Protein AF-A0A5A5RHQ1-F1 (afdb_monomer_lite)

pLDDT: mean 91.13, std 7.38, range [64.31, 97.25]

Radius of gyration: 23.22 Å; chains: 1; bounding box: 52×16×58 Å

Organism: NCBI:txid2303981

Secondary structure (DSSP, 8-state):
---B-TTSPBPPPHHHHHHHHHHHHHHHHHHHHHHHHHHHHHHHHHHHHHHHH-SPP-

Foldseek 3Di:
DWDADPVRHTDDDPVRVVVVVVVVVVVVVVVVVVVVVVVVVVVVVQVVCCVVPNDDDD

Structure (mmCIF, N/CA/C/O backbone):
data_AF-A0A5A5RHQ1-F1
#
_entry.id   AF-A0A5A5RHQ1-F1
#
loop_
_atom_site.group_PDB
_atom_site.id
_atom_site.type_symbol
_atom_site.label_atom_id
_atom_site.label_alt_id
_atom_site.label_comp_id
_atom_site.label_asym_id
_atom_site.label_entity_id
_atom_site.label_seq_id
_atom_site.pdbx_PDB_ins_code
_atom_site.Cartn_x
_atom_site.Cartn_y
_atom_site.Cartn_z
_atom_site.occupancy
_atom_site.B_iso_or_equiv
_atom_site.auth_seq_id
_atom_site.auth_comp_id
_atom_site.auth_asym_id
_atom_site.auth_atom_id
_atom_site.pdbx_PDB_model_num
ATOM 1 N N . MET A 1 1 ? 23.470 -7.003 -25.055 1.00 77.56 1 MET A N 1
ATOM 2 C CA . MET A 1 1 ? 22.966 -5.814 -25.782 1.00 77.56 1 MET A CA 1
ATOM 3 C C . MET A 1 1 ? 21.768 -5.264 -25.025 1.00 77.56 1 MET A C 1
ATOM 5 O O . MET A 1 1 ? 20.989 -6.070 -24.534 1.00 77.56 1 MET A O 1
ATOM 9 N N . ARG A 1 2 ? 21.640 -3.937 -24.902 1.00 82.19 2 ARG A N 1
ATOM 10 C CA . ARG A 1 2 ? 20.496 -3.266 -24.260 1.00 82.19 2 ARG A CA 1
ATOM 11 C C . ARG A 1 2 ? 19.675 -2.576 -25.346 1.00 82.19 2 ARG A C 1
ATOM 13 O O . ARG A 1 2 ? 20.253 -1.974 -26.246 1.00 82.19 2 ARG A O 1
ATOM 20 N N . TRP A 1 3 ? 18.359 -2.728 -25.284 1.00 87.69 3 TRP A N 1
ATOM 21 C CA . TRP A 1 3 ? 17.433 -2.154 -26.256 1.00 87.69 3 TRP A CA 1
ATOM 22 C C . TRP A 1 3 ? 17.053 -0.738 -25.818 1.00 87.69 3 TRP A C 1
ATOM 24 O O . TRP A 1 3 ? 17.042 -0.454 -24.621 1.00 87.69 3 TRP A O 1
ATOM 34 N N . ALA A 1 4 ? 16.763 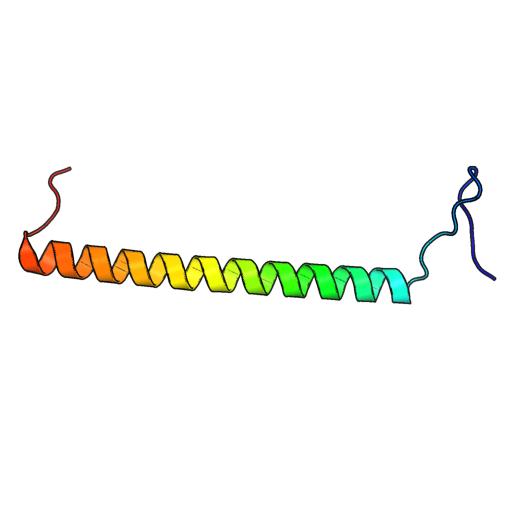0.144 -26.771 1.00 93.25 4 ALA A N 1
ATOM 35 C CA . ALA A 1 4 ? 16.349 1.519 -26.512 1.00 93.25 4 ALA A CA 1
ATOM 36 C C . ALA A 1 4 ? 15.047 1.837 -27.256 1.00 93.25 4 ALA A C 1
ATOM 38 O O . ALA A 1 4 ? 14.751 1.232 -28.289 1.00 93.25 4 ALA A O 1
ATOM 39 N N . THR A 1 5 ? 14.269 2.777 -26.729 1.00 92.56 5 THR A N 1
ATOM 40 C CA . THR A 1 5 ? 13.111 3.357 -27.406 1.00 92.56 5 THR A CA 1
ATOM 41 C C . THR A 1 5 ? 13.565 4.163 -28.625 1.00 92.56 5 THR A C 1
ATOM 43 O O . THR A 1 5 ? 14.734 4.527 -28.761 1.00 92.56 5 THR A O 1
ATOM 46 N N . PHE A 1 6 ? 12.624 4.503 -29.509 1.00 89.69 6 PHE A N 1
ATOM 47 C CA . PHE A 1 6 ? 12.895 5.371 -30.661 1.00 89.69 6 PHE A CA 1
ATOM 48 C C . PHE A 1 6 ? 13.384 6.779 -30.258 1.00 89.69 6 PHE A C 1
ATOM 50 O O . PHE A 1 6 ? 14.066 7.438 -31.034 1.00 89.69 6 PHE A O 1
ATOM 57 N N . ALA A 1 7 ? 13.079 7.221 -29.033 1.00 93.25 7 ALA A N 1
ATOM 58 C CA . ALA A 1 7 ? 13.563 8.480 -28.466 1.00 93.25 7 ALA A CA 1
ATOM 59 C C . ALA A 1 7 ? 14.993 8.385 -27.891 1.00 93.25 7 ALA A C 1
ATOM 61 O O . ALA A 1 7 ? 15.559 9.401 -27.495 1.00 93.25 7 ALA A O 1
ATOM 62 N N . GLY A 1 8 ? 15.590 7.187 -27.869 1.00 90.69 8 GLY A N 1
ATOM 63 C CA . GLY A 1 8 ? 16.924 6.938 -27.321 1.00 90.69 8 GLY A CA 1
ATOM 64 C C . GLY A 1 8 ? 16.939 6.531 -25.845 1.00 90.69 8 GLY A C 1
ATOM 65 O O . GLY A 1 8 ? 18.019 6.323 -25.293 1.00 90.69 8 GLY A O 1
ATOM 66 N N . ASP A 1 9 ? 15.777 6.365 -25.209 1.00 92.44 9 ASP A N 1
ATOM 67 C CA . ASP A 1 9 ? 15.704 5.935 -23.811 1.00 92.44 9 ASP A CA 1
ATOM 68 C C . ASP A 1 9 ? 15.994 4.444 -23.694 1.00 92.44 9 ASP A C 1
ATOM 70 O O . ASP A 1 9 ? 15.396 3.622 -24.385 1.00 92.44 9 ASP A O 1
ATOM 74 N N . LEU A 1 10 ? 16.886 4.060 -22.789 1.00 93.19 10 LEU A N 1
ATOM 75 C CA . LEU A 1 10 ? 17.200 2.652 -22.579 1.00 93.19 10 LEU A CA 1
ATOM 76 C C . LEU A 1 10 ? 16.019 1.927 -21.933 1.00 93.19 10 LEU A C 1
ATOM 78 O O . LEU A 1 10 ? 15.529 2.329 -20.878 1.00 93.19 10 LEU A O 1
ATOM 82 N N . LEU A 1 11 ? 15.613 0.807 -22.529 1.00 92.12 11 LEU A N 1
ATOM 83 C CA . LEU A 1 11 ? 14.622 -0.064 -21.921 1.00 92.12 11 LEU A CA 1
ATOM 84 C C . LEU A 1 11 ? 15.209 -0.697 -20.647 1.00 92.12 11 LEU A C 1
ATOM 86 O O . LEU A 1 11 ? 16.405 -1.041 -20.616 1.00 92.12 11 LEU A O 1
ATOM 90 N N . PRO A 1 12 ? 14.398 -0.844 -19.586 1.00 89.88 12 PRO A N 1
ATOM 91 C CA . PRO A 1 12 ? 14.800 -1.599 -18.414 1.00 89.88 12 PRO A CA 1
ATOM 92 C C . PRO A 1 12 ? 14.997 -3.070 -18.790 1.00 89.88 12 PRO A C 1
ATOM 94 O O . PRO A 1 12 ? 14.290 -3.623 -19.633 1.00 89.88 12 PRO A O 1
ATOM 97 N N . THR A 1 13 ? 15.977 -3.703 -18.166 1.00 91.88 13 THR A N 1
ATOM 98 C CA . THR A 1 13 ? 16.189 -5.148 -18.235 1.00 91.88 13 THR A CA 1
ATOM 99 C C . THR A 1 13 ? 15.105 -5.892 -17.456 1.00 91.88 13 THR A C 1
ATOM 101 O O . THR A 1 13 ? 14.445 -5.326 -16.585 1.00 91.88 13 THR A O 1
ATOM 104 N N . GLU A 1 14 ? 14.941 -7.188 -17.727 1.00 89.69 14 GLU A N 1
ATOM 105 C CA . GLU A 1 14 ? 14.002 -8.042 -16.984 1.00 89.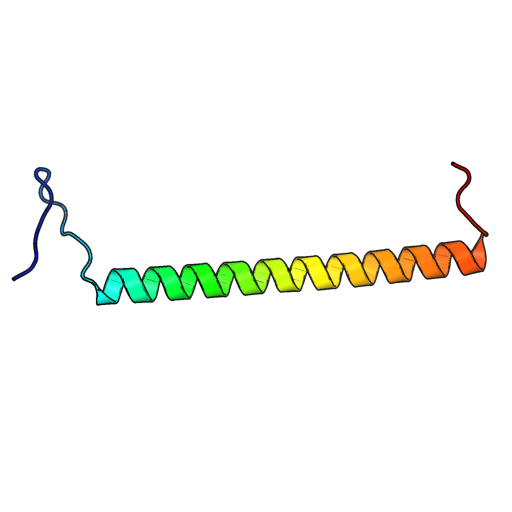69 14 GLU A CA 1
ATOM 106 C C . GLU A 1 14 ? 14.282 -8.030 -15.474 1.00 89.69 14 GLU A C 1
ATOM 108 O O . GLU A 1 14 ? 13.352 -7.997 -14.666 1.00 89.69 14 GLU A O 1
ATOM 113 N N . SER A 1 15 ? 15.560 -7.983 -15.086 1.00 90.75 15 SER A N 1
ATOM 114 C CA . SER A 1 15 ? 15.974 -7.843 -13.689 1.00 90.75 15 SER A CA 1
ATOM 115 C C . SER A 1 15 ? 15.513 -6.516 -13.086 1.00 90.75 15 SER A C 1
ATOM 117 O O . SER A 1 15 ? 14.899 -6.525 -12.024 1.00 90.75 15 SER A O 1
ATOM 119 N N . GLU A 1 16 ? 15.734 -5.391 -13.779 1.00 92.25 16 GLU A N 1
ATOM 120 C CA . GLU A 1 16 ? 15.300 -4.062 -13.317 1.00 92.25 16 GLU A CA 1
ATOM 121 C C . GLU A 1 16 ? 13.768 -3.982 -13.183 1.00 92.25 16 GLU A C 1
ATOM 123 O O . GLU A 1 16 ? 13.264 -3.417 -12.211 1.00 92.25 16 GLU A O 1
ATOM 128 N N . LEU A 1 17 ? 13.015 -4.587 -14.113 1.00 93.25 17 LEU A N 1
ATOM 129 C CA . LEU A 1 17 ? 11.553 -4.685 -14.016 1.00 93.25 17 LEU A CA 1
ATOM 130 C C . LEU A 1 17 ? 11.127 -5.525 -12.807 1.00 93.25 17 LEU A C 1
ATOM 132 O O . LEU A 1 17 ? 10.291 -5.087 -12.021 1.00 93.25 17 LEU A O 1
ATOM 136 N N . THR A 1 18 ? 11.746 -6.690 -12.611 1.00 94.06 18 THR A N 1
ATOM 137 C CA . THR A 1 18 ? 11.437 -7.590 -11.489 1.00 94.06 18 THR A CA 1
ATOM 138 C C . THR A 1 18 ? 11.727 -6.927 -10.141 1.00 94.06 18 THR A C 1
ATOM 140 O O . THR A 1 18 ? 10.945 -7.047 -9.196 1.00 94.06 18 THR A O 1
ATOM 143 N N . GLU A 1 19 ? 12.848 -6.216 -10.019 1.00 95.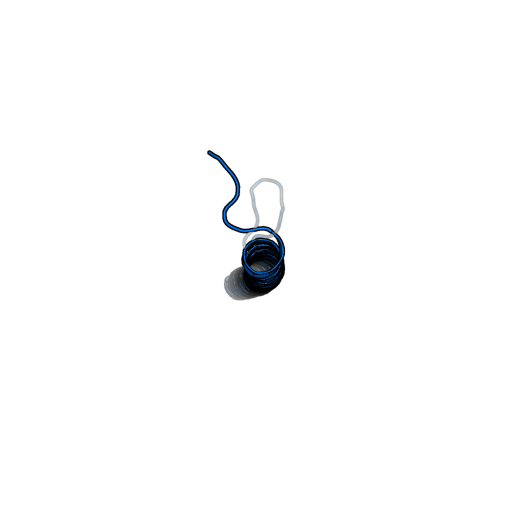31 19 GLU A N 1
ATOM 144 C CA . GLU A 1 19 ? 13.183 -5.462 -8.809 1.00 95.31 19 GLU A CA 1
ATOM 145 C C . GLU A 1 19 ? 12.199 -4.316 -8.571 1.00 95.31 19 GLU A C 1
ATOM 147 O O . GLU A 1 19 ? 11.736 -4.125 -7.444 1.00 95.31 19 GLU A O 1
ATOM 152 N N . GLN A 1 20 ? 11.807 -3.602 -9.627 1.00 94.62 20 GLN A N 1
ATOM 153 C CA . GLN A 1 20 ? 10.795 -2.558 -9.531 1.00 94.62 20 GLN A CA 1
ATOM 154 C C . GLN A 1 20 ? 9.444 -3.116 -9.059 1.00 94.62 20 GLN A C 1
ATOM 156 O O . GLN A 1 20 ? 8.810 -2.526 -8.181 1.00 94.62 20 GLN A O 1
ATOM 161 N N . GLU A 1 21 ? 9.003 -4.255 -9.595 1.00 94.94 21 GLU A N 1
ATOM 162 C CA . GLU A 1 21 ? 7.770 -4.918 -9.165 1.00 94.94 21 GLU A CA 1
ATOM 163 C C . GLU A 1 21 ? 7.848 -5.387 -7.711 1.00 94.94 21 GLU A C 1
ATOM 165 O O . GLU A 1 21 ? 6.912 -5.162 -6.942 1.00 94.94 21 GLU A O 1
ATOM 170 N N . ARG A 1 22 ? 8.984 -5.956 -7.286 1.00 96.00 22 ARG A N 1
ATOM 171 C CA . ARG A 1 22 ? 9.210 -6.334 -5.881 1.00 96.00 22 ARG A CA 1
ATOM 172 C C . ARG A 1 22 ? 9.108 -5.138 -4.943 1.00 96.00 22 ARG A C 1
ATOM 174 O O . ARG A 1 22 ? 8.449 -5.239 -3.909 1.00 96.00 22 ARG A O 1
ATOM 181 N N . MET A 1 23 ? 9.711 -4.008 -5.307 1.00 96.31 23 MET A N 1
ATOM 182 C CA . MET A 1 23 ? 9.638 -2.774 -4.522 1.00 96.31 23 MET A CA 1
ATOM 183 C C . MET A 1 23 ? 8.199 -2.254 -4.422 1.00 96.31 23 MET A C 1
ATOM 185 O O . MET A 1 23 ? 7.752 -1.885 -3.335 1.00 96.31 23 MET A O 1
ATOM 189 N N . ARG A 1 24 ? 7.440 -2.282 -5.526 1.00 95.94 24 ARG A N 1
ATOM 190 C CA . ARG A 1 24 ? 6.016 -1.898 -5.531 1.00 95.94 24 ARG A CA 1
ATOM 191 C C . ARG A 1 24 ? 5.179 -2.819 -4.645 1.00 95.94 24 ARG A C 1
ATOM 193 O O . ARG A 1 24 ? 4.436 -2.327 -3.800 1.00 95.94 24 ARG A O 1
ATOM 200 N N . ALA A 1 25 ? 5.355 -4.133 -4.769 1.00 96.00 25 ALA A N 1
ATOM 201 C CA . ALA A 1 25 ? 4.655 -5.115 -3.946 1.00 96.00 25 ALA A CA 1
ATOM 202 C C . ALA A 1 25 ? 4.989 -4.958 -2.452 1.00 96.00 25 ALA A C 1
ATOM 204 O O . ALA A 1 25 ? 4.114 -5.083 -1.596 1.00 96.00 25 ALA A O 1
ATOM 205 N N . GLN A 1 26 ? 6.244 -4.651 -2.114 1.00 97.12 26 GLN A N 1
ATOM 206 C CA . GLN A 1 26 ? 6.643 -4.386 -0.733 1.00 97.12 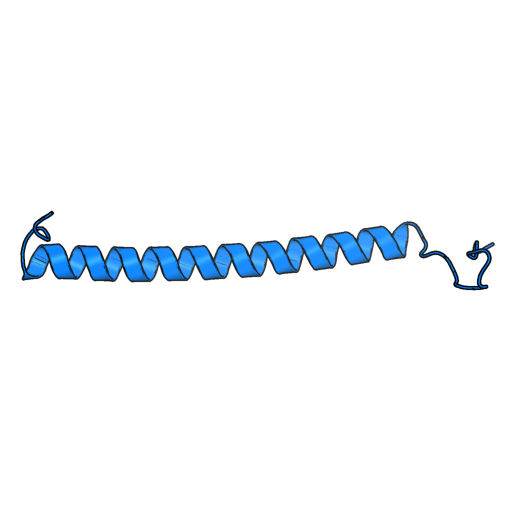26 GLN A CA 1
ATOM 207 C C . GLN A 1 26 ? 5.995 -3.107 -0.189 1.00 97.12 26 GLN A C 1
ATOM 209 O O . GLN A 1 26 ? 5.506 -3.098 0.942 1.00 97.12 26 GLN A O 1
ATOM 214 N N . GLN A 1 27 ? 5.952 -2.042 -0.991 1.00 96.75 27 GLN A N 1
ATOM 215 C CA . GLN A 1 27 ? 5.302 -0.794 -0.604 1.00 96.75 27 GLN A CA 1
ATOM 216 C C . GLN A 1 27 ? 3.793 -0.980 -0.399 1.00 96.75 27 GLN A C 1
ATOM 218 O O . GLN A 1 27 ? 3.243 -0.473 0.577 1.00 96.75 27 GLN A O 1
ATOM 223 N N . GLU A 1 28 ? 3.128 -1.726 -1.280 1.00 96.69 28 GLU A N 1
ATOM 224 C CA . GLU A 1 28 ? 1.702 -2.031 -1.154 1.00 96.69 28 GLU A CA 1
ATOM 225 C C . GLU A 1 28 ? 1.412 -2.846 0.111 1.00 96.69 28 GLU A C 1
ATOM 227 O O . GLU A 1 28 ? 0.515 -2.496 0.875 1.00 96.69 28 GLU A O 1
ATOM 232 N N . ARG A 1 29 ? 2.240 -3.857 0.414 1.00 96.75 29 ARG A N 1
ATOM 233 C CA . ARG A 1 29 ? 2.137 -4.621 1.669 1.00 96.75 29 ARG A CA 1
ATOM 234 C C . ARG A 1 29 ? 2.266 -3.736 2.904 1.00 96.75 29 ARG A C 1
ATOM 236 O O . ARG A 1 29 ? 1.502 -3.910 3.849 1.00 96.75 29 ARG A O 1
ATOM 243 N N . MET A 1 30 ? 3.203 -2.786 2.900 1.00 97.12 30 MET A N 1
ATOM 244 C CA . MET A 1 30 ? 3.370 -1.843 4.010 1.00 97.12 30 MET A CA 1
ATOM 245 C C . MET A 1 30 ? 2.120 -0.970 4.193 1.00 97.12 30 MET A C 1
ATOM 247 O O . MET A 1 30 ? 1.661 -0.789 5.320 1.00 97.12 30 MET A O 1
ATOM 251 N N . ARG A 1 31 ? 1.544 -0.459 3.097 1.00 96.56 31 ARG A N 1
ATOM 252 C CA . ARG A 1 31 ? 0.312 0.345 3.140 1.00 96.56 31 ARG A CA 1
ATOM 253 C C . ARG A 1 31 ? -0.865 -0.468 3.669 1.00 96.56 31 ARG A C 1
ATOM 255 O O . ARG A 1 31 ? -1.499 -0.039 4.626 1.00 96.56 31 ARG A O 1
ATOM 262 N N . ALA A 1 32 ? -1.070 -1.672 3.139 1.00 96.31 32 ALA A N 1
ATOM 263 C CA . ALA A 1 32 ? -2.125 -2.570 3.593 1.00 96.31 32 ALA A CA 1
ATOM 264 C C . ALA A 1 32 ? -1.982 -2.912 5.085 1.00 96.31 32 ALA A C 1
ATOM 266 O O . ALA A 1 32 ? -2.968 -2.943 5.817 1.00 96.31 32 ALA A O 1
ATOM 267 N N . GLN A 1 33 ? -0.756 -3.127 5.571 1.00 97.25 33 GLN A N 1
ATOM 268 C CA . GLN A 1 33 ? -0.514 -3.365 6.993 1.00 97.25 33 GLN A CA 1
ATOM 269 C C . GLN A 1 33 ? -0.851 -2.135 7.848 1.00 97.25 33 GLN A C 1
ATOM 271 O O . GLN A 1 33 ? -1.456 -2.276 8.910 1.00 97.25 33 GLN A O 1
ATOM 276 N N . GLN A 1 34 ? -0.496 -0.933 7.390 1.00 96.69 34 GLN A N 1
ATOM 277 C CA . GLN A 1 34 ? -0.826 0.305 8.093 1.00 96.69 34 GLN A CA 1
ATOM 278 C C . GLN A 1 34 ? -2.340 0.555 8.132 1.00 96.69 34 GLN A C 1
ATOM 280 O O . GLN A 1 34 ? -2.861 0.981 9.161 1.00 96.69 34 GLN A O 1
ATOM 285 N N . GLU A 1 35 ? -3.053 0.277 7.042 1.00 96.50 35 GLU A N 1
ATOM 286 C CA . GLU A 1 35 ? -4.513 0.382 6.995 1.00 96.50 35 GLU A CA 1
ATOM 287 C C . GLU A 1 35 ? -5.188 -0.625 7.923 1.00 96.50 35 GLU A C 1
ATOM 289 O O . GLU A 1 35 ? -6.098 -0.247 8.655 1.00 96.50 35 GLU A O 1
ATOM 294 N N . ARG A 1 36 ? -4.695 -1.870 7.973 1.00 96.38 36 ARG A N 1
ATOM 295 C CA . ARG A 1 36 ? -5.186 -2.874 8.927 1.00 96.38 36 ARG A CA 1
ATOM 296 C C . ARG A 1 36 ? -5.014 -2.420 10.370 1.00 96.38 36 ARG A C 1
ATOM 298 O O . ARG A 1 36 ? -5.977 -2.460 11.119 1.00 96.38 36 ARG A O 1
ATOM 305 N N . MET A 1 37 ? -3.837 -1.908 10.728 1.00 96.38 37 MET A N 1
ATOM 306 C CA . MET A 1 37 ? -3.585 -1.403 12.080 1.00 96.38 37 MET A CA 1
ATOM 307 C C . MET A 1 37 ? -4.513 -0.232 12.439 1.00 96.38 37 MET A C 1
ATOM 309 O O . MET A 1 37 ? -5.013 -0.159 13.555 1.00 96.38 37 MET A O 1
ATOM 313 N N . ARG A 1 38 ? -4.779 0.677 11.491 1.00 95.75 38 ARG A N 1
ATOM 314 C CA . ARG A 1 38 ? -5.733 1.782 11.696 1.00 95.75 38 ARG A CA 1
ATOM 315 C C . ARG A 1 38 ? -7.170 1.288 11.852 1.00 95.75 38 ARG A C 1
ATOM 317 O O . ARG A 1 38 ? -7.907 1.844 12.658 1.00 95.75 38 ARG A O 1
ATOM 324 N N . ALA A 1 39 ? -7.569 0.283 11.076 1.00 95.75 39 ALA A N 1
ATOM 325 C CA . ALA A 1 39 ? -8.895 -0.313 11.175 1.00 95.75 39 ALA A CA 1
ATOM 326 C C . ALA A 1 39 ? -9.086 -1.019 12.524 1.00 95.75 39 ALA A C 1
ATOM 328 O O . ALA A 1 39 ? -10.105 -0.808 13.169 1.00 95.75 39 ALA A O 1
ATOM 329 N N . GLU A 1 40 ? -8.085 -1.779 12.975 1.00 96.56 40 GLU A N 1
ATOM 330 C CA . GLU A 1 40 ? -8.079 -2.446 14.283 1.00 96.56 40 GLU A CA 1
ATOM 331 C C . GLU A 1 40 ? -8.155 -1.431 15.438 1.00 96.56 40 GLU A C 1
ATOM 333 O O . GLU A 1 40 ? -8.932 -1.617 16.373 1.00 96.56 40 GLU A O 1
ATOM 338 N N . ASP A 1 41 ? -7.408 -0.323 15.362 1.00 95.69 41 ASP A N 1
ATOM 339 C CA . ASP A 1 41 ? -7.458 0.750 16.367 1.00 95.69 41 ASP A CA 1
ATOM 340 C C . ASP A 1 41 ? -8.835 1.435 16.416 1.00 95.69 41 ASP A C 1
ATOM 342 O O . ASP A 1 41 ? -9.403 1.644 17.492 1.00 95.69 41 ASP A O 1
ATOM 346 N N . LEU A 1 42 ? -9.422 1.723 15.249 1.00 94.88 42 LEU A N 1
ATOM 347 C CA . LEU A 1 42 ? -10.764 2.296 15.164 1.00 94.88 42 LEU A CA 1
ATOM 348 C C . LEU A 1 42 ? -11.826 1.323 15.689 1.00 94.88 42 LEU A C 1
ATOM 350 O O . LEU A 1 42 ? -12.734 1.741 16.405 1.00 94.88 42 LEU A O 1
ATOM 354 N N . GLU A 1 43 ? -11.715 0.036 15.367 1.00 94.44 43 GLU A N 1
ATOM 355 C CA . GLU A 1 43 ? -12.624 -0.997 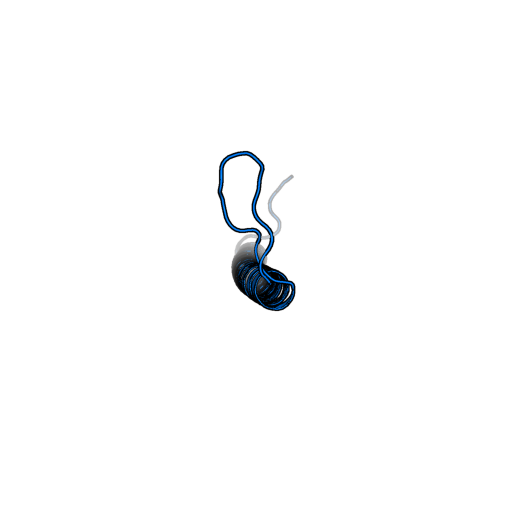15.861 1.00 94.44 43 GLU A CA 1
ATOM 356 C C . GLU A 1 43 ? -12.540 -1.125 17.387 1.00 94.44 43 GLU A C 1
ATOM 358 O O . GLU A 1 43 ? -13.574 -1.147 18.057 1.00 94.44 43 GLU A O 1
ATOM 363 N N . ALA A 1 44 ? -11.333 -1.103 17.958 1.00 94.81 44 ALA A N 1
ATOM 364 C CA . ALA A 1 44 ? -11.137 -1.094 19.405 1.00 94.81 44 ALA A CA 1
ATOM 365 C C . ALA A 1 44 ? -11.747 0.158 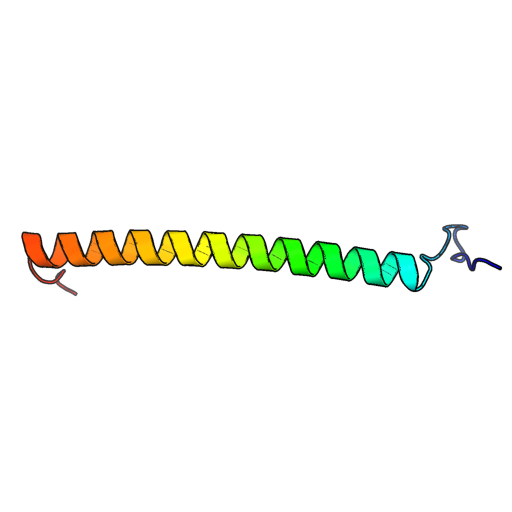20.061 1.00 94.81 44 ALA A C 1
ATOM 367 O O . ALA A 1 44 ? -12.385 0.074 21.116 1.00 94.81 44 ALA A O 1
ATOM 368 N N . LEU A 1 45 ? -11.600 1.326 19.428 1.00 93.06 45 LEU A N 1
ATOM 369 C CA . LEU A 1 45 ? -12.207 2.568 19.903 1.00 93.06 45 LEU A CA 1
ATOM 370 C C . LEU A 1 45 ? -13.740 2.499 19.871 1.00 93.06 45 LEU A C 1
ATOM 372 O O . LEU A 1 45 ? -14.389 2.893 20.843 1.00 93.06 45 LEU A O 1
ATOM 376 N N . LEU A 1 46 ? -14.315 1.982 18.782 1.00 91.69 46 LEU A N 1
ATOM 377 C CA . LEU A 1 46 ? -15.757 1.788 18.630 1.00 91.69 46 LEU A CA 1
ATOM 378 C C . LEU A 1 46 ? -16.297 0.775 19.641 1.00 91.69 46 LEU A C 1
ATOM 380 O O . LEU A 1 46 ? -17.340 1.018 20.246 1.00 91.69 46 LEU A O 1
ATOM 384 N N . GLN A 1 47 ? -15.577 -0.321 19.881 1.00 91.44 47 GLN A N 1
ATOM 385 C CA . GLN A 1 47 ? -15.943 -1.310 20.891 1.00 91.44 47 GLN A CA 1
ATOM 386 C C . GLN A 1 47 ? -15.978 -0.678 22.285 1.00 91.44 47 GLN A C 1
ATOM 388 O O . GLN A 1 47 ? -16.987 -0.778 22.979 1.00 91.44 47 GLN A O 1
ATOM 393 N N . ARG A 1 48 ? -14.938 0.076 22.655 1.00 90.44 48 ARG A N 1
ATOM 394 C CA . ARG A 1 48 ? -14.896 0.806 23.929 1.00 90.44 48 ARG A CA 1
ATOM 395 C C . ARG A 1 48 ? -16.006 1.852 24.045 1.00 90.44 48 ARG A C 1
ATOM 397 O O . ARG A 1 48 ? -16.533 2.084 25.135 1.00 90.44 48 ARG A O 1
ATOM 404 N N . TYR A 1 49 ? -16.342 2.523 22.945 1.00 89.75 49 TYR A N 1
ATOM 405 C CA . TYR A 1 49 ? -17.455 3.467 22.910 1.00 89.75 49 TYR A CA 1
ATOM 406 C C . TYR A 1 49 ? -18.784 2.750 23.167 1.00 89.75 49 TYR A C 1
ATOM 408 O O . TYR A 1 49 ? -19.537 3.184 24.037 1.00 89.75 49 TYR A O 1
ATOM 416 N N . ARG A 1 50 ? -19.018 1.614 22.497 1.00 88.19 50 ARG A N 1
ATOM 417 C CA . ARG A 1 50 ? -20.208 0.774 22.684 1.00 88.19 50 ARG A CA 1
ATOM 418 C C . ARG A 1 50 ? -20.342 0.271 24.120 1.00 88.19 50 ARG A C 1
ATOM 420 O O . ARG A 1 50 ? -21.423 0.344 24.692 1.00 88.19 50 ARG A O 1
ATOM 427 N N . GLU A 1 51 ? -19.252 -0.185 24.733 1.00 88.25 51 GLU A N 1
ATOM 428 C CA . GLU A 1 51 ? -19.248 -0.620 26.137 1.00 88.25 51 GLU A CA 1
ATOM 429 C C . GLU A 1 51 ? -19.607 0.512 27.108 1.00 88.25 51 GLU A C 1
ATOM 431 O O . GLU A 1 51 ? -20.256 0.283 28.127 1.00 88.25 51 GLU A O 1
ATOM 436 N N . ARG A 1 52 ? -19.170 1.742 26.811 1.00 88.00 52 ARG A N 1
ATOM 437 C CA . ARG A 1 52 ? -19.364 2.894 27.698 1.00 88.00 52 ARG A CA 1
ATOM 438 C C . ARG A 1 52 ? -20.714 3.584 27.510 1.00 88.00 52 ARG A C 1
ATOM 440 O O . ARG A 1 52 ? -21.257 4.093 28.487 1.00 88.00 52 ARG A O 1
ATOM 447 N N . PHE A 1 53 ? -21.211 3.662 26.281 1.00 86.00 53 PHE A N 1
ATOM 448 C CA . PHE A 1 53 ? -22.359 4.498 25.920 1.00 86.00 53 PHE A CA 1
ATOM 449 C C . PHE A 1 53 ? -23.534 3.714 25.314 1.00 86.00 53 PHE A C 1
ATOM 451 O O . PHE A 1 53 ? -24.593 4.301 25.114 1.00 86.00 53 PHE A O 1
ATOM 458 N N . GLY A 1 54 ? -23.389 2.405 25.084 1.00 77.50 54 GLY A N 1
ATOM 459 C CA . GLY A 1 54 ? -24.368 1.593 24.355 1.00 77.50 54 GLY A CA 1
ATOM 460 C C . GLY A 1 54 ? -24.190 1.688 22.836 1.00 77.50 54 GLY A C 1
ATOM 461 O O . GLY A 1 54 ? -23.224 2.275 22.348 1.00 77.50 54 GLY A O 1
ATOM 462 N N . ASP A 1 55 ? -25.095 1.078 22.068 1.00 75.25 55 ASP A N 1
ATOM 463 C CA . ASP A 1 55 ? -25.063 1.186 20.604 1.00 75.25 55 ASP A CA 1
ATOM 464 C C . ASP A 1 55 ? -25.308 2.628 20.140 1.00 75.25 55 ASP A C 1
ATOM 466 O O . ASP A 1 55 ? -26.138 3.346 20.704 1.00 75.25 55 ASP A O 1
ATOM 470 N N . LEU A 1 56 ? -24.582 3.046 19.096 1.00 64.31 56 LEU A N 1
ATOM 471 C CA . LEU A 1 56 ? -24.901 4.291 18.403 1.00 64.31 56 LEU A CA 1
ATOM 472 C C . LEU A 1 56 ? -26.303 4.148 17.786 1.00 64.31 56 LEU A C 1
ATOM 474 O O . LEU A 1 56 ? -26.533 3.160 17.085 1.00 64.31 56 LEU A O 1
ATOM 478 N N . PRO A 1 57 ? -27.230 5.093 18.031 1.00 68.81 57 PRO A N 1
ATOM 479 C CA . PRO A 1 57 ? -28.497 5.109 17.310 1.00 68.81 57 PRO A CA 1
ATOM 480 C C . PRO A 1 57 ? -28.233 5.280 15.803 1.00 68.81 57 PRO A C 1
ATOM 482 O O . PRO A 1 57 ? -27.349 6.057 15.433 1.00 68.81 57 PRO A O 1
ATOM 485 N N . GLU A 1 58 ? -28.971 4.518 14.981 1.00 69.19 58 GLU A N 1
ATOM 486 C CA . GLU A 1 58 ? -28.942 4.563 13.502 1.00 69.19 58 GLU A CA 1
ATOM 487 C C . GLU A 1 58 ? -29.196 5.964 12.925 1.00 69.19 58 GLU A C 1
ATOM 489 O O . GLU A 1 58 ? -30.058 6.696 13.469 1.00 69.19 58 GLU A O 1
#

Sequence (58 aa):
MRWATFAGDLLPTESELTEQERMRAQQERMRAQQERMRAEDLEALLQRYRERFGDLPE